Protein AF-A0A358KNR9-F1 (afdb_monomer_lite)

Sequence (73 aa):
MAFLDDPEARKGIAVFSEITGLMAFPVIAGALAGRWLDEKYSSEPWLIIIGTAVGILVASLSIANLVKKYTKK

Secondary structure (DSSP, 8-state):
-GGGSSHHHHHHHHHHHHHHHHHHHHHHHHHHHHHHHHHHHT--TTHHHHHHHHHHHHHHHHHHHHHHHHH--

Foldseek 3Di:
DVQCVDPVSVVVVVVVCVLVCLQCVQLVVLLVVQVVVCVVVVHDSPSSVVSNVVSRVSSVVVVVVVVCVVVVD

Structure (mmCIF, N/CA/C/O backbone):
data_AF-A0A358KNR9-F1
#
_entry.id   AF-A0A358KNR9-F1
#
loop_
_atom_site.group_PDB
_atom_site.id
_atom_site.type_symbol
_atom_site.label_atom_id
_atom_site.label_alt_id
_atom_site.label_comp_id
_atom_site.label_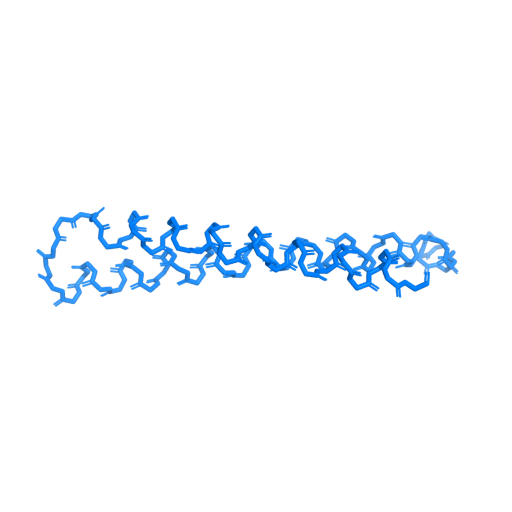asym_id
_atom_site.label_entity_id
_atom_site.label_seq_id
_atom_site.pdbx_PDB_ins_code
_atom_site.Cartn_x
_atom_site.Cartn_y
_atom_site.Cartn_z
_atom_site.occupancy
_atom_site.B_iso_or_equiv
_atom_site.auth_seq_id
_atom_site.auth_comp_id
_atom_site.auth_asym_id
_atom_site.auth_atom_id
_atom_site.pdbx_PDB_model_num
ATOM 1 N N . MET A 1 1 ? 14.455 21.712 -18.626 1.00 59.47 1 MET A N 1
ATOM 2 C CA . MET A 1 1 ? 13.700 20.517 -19.065 1.00 59.47 1 MET A CA 1
ATOM 3 C C . MET A 1 1 ? 14.553 19.469 -19.791 1.00 59.47 1 MET A C 1
ATOM 5 O O . MET A 1 1 ? 14.026 18.403 -20.049 1.00 59.47 1 MET A O 1
ATOM 9 N N . ALA A 1 2 ? 15.865 19.676 -19.993 1.00 65.00 2 ALA A N 1
ATOM 10 C CA . ALA A 1 2 ? 16.729 18.745 -20.737 1.00 65.00 2 ALA A CA 1
ATOM 11 C C . ALA A 1 2 ? 16.829 17.309 -20.164 1.00 65.00 2 ALA A C 1
ATOM 13 O O . ALA A 1 2 ? 17.086 16.374 -20.907 1.00 65.00 2 ALA A O 1
ATOM 14 N N . PHE A 1 3 ? 16.593 17.112 -18.860 1.00 66.00 3 PHE A N 1
ATOM 15 C CA . PHE A 1 3 ? 16.660 15.790 -18.212 1.00 66.00 3 PHE A CA 1
ATOM 16 C C . PHE A 1 3 ? 15.430 14.904 -18.481 1.00 66.00 3 PHE A C 1
ATOM 18 O O . PHE A 1 3 ? 15.503 13.692 -18.333 1.00 66.00 3 PHE A O 1
ATOM 25 N N . LEU A 1 4 ? 14.291 15.499 -18.861 1.00 68.38 4 LEU A N 1
ATOM 26 C CA . LEU A 1 4 ? 13.071 14.760 -19.209 1.00 68.38 4 LEU A CA 1
ATOM 27 C C . LEU A 1 4 ? 12.995 14.436 -20.704 1.00 68.38 4 LEU A C 1
ATOM 29 O O . LEU A 1 4 ? 12.057 13.761 -21.115 1.00 68.38 4 LEU A O 1
ATOM 33 N N . ASP A 1 5 ? 13.932 14.919 -21.520 1.00 76.25 5 ASP A N 1
ATOM 34 C CA . ASP A 1 5 ? 14.017 14.583 -22.946 1.00 76.25 5 ASP A CA 1
ATOM 35 C C . ASP A 1 5 ? 14.812 13.297 -23.195 1.00 76.25 5 ASP A C 1
ATOM 37 O O . ASP A 1 5 ? 14.637 12.658 -24.233 1.00 76.25 5 ASP A O 1
ATOM 41 N N . ASP A 1 6 ? 15.610 12.865 -22.215 1.00 84.81 6 ASP A N 1
ATOM 42 C CA . ASP A 1 6 ? 16.346 11.609 -22.274 1.00 84.81 6 ASP A CA 1
ATOM 43 C C . ASP A 1 6 ? 15.386 10.394 -22.160 1.00 84.81 6 ASP A C 1
ATOM 45 O O . ASP A 1 6 ? 14.609 10.284 -21.198 1.00 84.81 6 ASP A O 1
ATOM 49 N N . PRO A 1 7 ? 15.395 9.466 -23.138 1.00 84.94 7 PRO A N 1
ATOM 50 C CA . PRO A 1 7 ? 14.489 8.321 -23.156 1.00 84.94 7 PRO A CA 1
ATOM 51 C C . PRO A 1 7 ? 14.749 7.311 -22.028 1.00 84.94 7 PRO A C 1
ATOM 53 O O . PRO A 1 7 ? 13.822 6.591 -21.645 1.00 84.94 7 PRO A O 1
ATOM 56 N N . GLU A 1 8 ? 15.961 7.237 -21.481 1.00 86.75 8 GLU A N 1
ATOM 57 C CA . GLU A 1 8 ? 16.277 6.397 -20.323 1.00 86.75 8 GLU A CA 1
ATOM 58 C C . GLU A 1 8 ? 15.754 7.028 -19.034 1.00 86.75 8 GLU A C 1
ATOM 60 O O . GLU A 1 8 ? 15.110 6.344 -18.231 1.00 86.75 8 GLU A O 1
ATOM 65 N N . ALA A 1 9 ? 15.910 8.347 -18.884 1.00 87.50 9 ALA A N 1
ATOM 66 C CA . ALA A 1 9 ? 15.353 9.084 -17.751 1.00 87.50 9 ALA A CA 1
ATOM 67 C C . ALA A 1 9 ? 13.820 8.953 -17.683 1.00 87.50 9 ALA A C 1
ATOM 69 O O . ALA 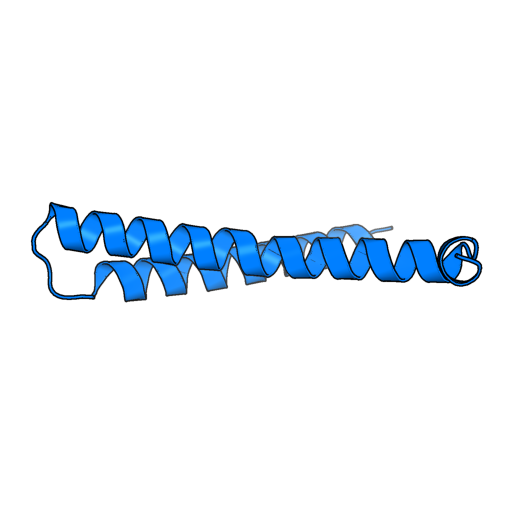A 1 9 ? 13.262 8.700 -16.611 1.00 87.50 9 ALA A O 1
ATOM 70 N N . ARG A 1 10 ? 13.124 9.026 -18.830 1.00 87.81 10 ARG A N 1
ATOM 71 C CA . ARG A 1 10 ? 11.666 8.800 -18.903 1.00 87.81 10 ARG A CA 1
ATOM 72 C C . ARG A 1 10 ? 11.261 7.408 -18.423 1.00 87.81 10 ARG A C 1
ATOM 74 O O . ARG A 1 10 ? 10.289 7.283 -17.679 1.00 87.81 10 ARG A O 1
ATOM 81 N N . LYS A 1 11 ? 11.995 6.366 -18.828 1.00 87.62 11 LYS A N 1
ATOM 82 C CA . LYS A 1 11 ? 11.726 4.984 -18.396 1.00 87.62 11 LYS A CA 1
ATOM 83 C C . LYS A 1 11 ? 11.951 4.816 -16.897 1.00 87.62 11 LYS A C 1
ATOM 85 O O . LYS A 1 11 ? 11.108 4.223 -16.231 1.00 87.62 11 LYS A O 1
ATOM 90 N N . GLY A 1 12 ? 13.040 5.376 -16.367 1.00 88.75 12 GLY A N 1
ATOM 91 C CA . GLY A 1 12 ? 13.335 5.341 -14.934 1.00 88.75 12 GLY A CA 1
ATOM 92 C C . GLY A 1 12 ? 12.225 5.984 -14.101 1.00 88.75 12 GLY A C 1
ATOM 93 O O . GLY A 1 12 ? 11.737 5.377 -13.149 1.00 88.75 12 GLY A O 1
ATOM 94 N N . ILE A 1 13 ? 11.756 7.167 -14.508 1.00 90.69 13 ILE A N 1
ATOM 95 C CA . ILE A 1 13 ? 10.654 7.871 -13.835 1.00 90.69 13 ILE A CA 1
ATOM 96 C C . ILE A 1 13 ? 9.344 7.084 -13.929 1.00 90.69 13 ILE A C 1
ATOM 98 O O . ILE A 1 13 ? 8.617 7.013 -12.941 1.00 90.69 13 ILE A O 1
ATOM 102 N N . ALA A 1 14 ? 9.041 6.486 -15.084 1.00 89.81 14 ALA A N 1
ATOM 103 C CA . ALA A 1 14 ? 7.824 5.698 -15.270 1.00 89.81 14 ALA A CA 1
ATOM 104 C C . ALA A 1 14 ? 7.789 4.459 -14.361 1.00 89.81 14 ALA A C 1
ATOM 106 O O . ALA A 1 14 ? 6.784 4.208 -13.704 1.00 89.81 14 ALA A O 1
ATOM 107 N N . VAL A 1 15 ? 8.895 3.714 -14.269 1.00 89.44 15 VAL A N 1
ATOM 108 C CA . VAL A 1 15 ? 8.985 2.543 -13.380 1.00 89.44 15 VAL A CA 1
ATOM 109 C C . VAL A 1 15 ? 8.931 2.971 -11.913 1.00 89.44 15 VAL A C 1
ATOM 111 O O . VAL A 1 15 ? 8.235 2.354 -11.108 1.00 89.44 15 VAL A O 1
ATOM 114 N N . PHE A 1 16 ? 9.630 4.050 -11.557 1.00 90.75 16 PHE A N 1
ATOM 115 C CA . PHE A 1 16 ? 9.630 4.569 -10.194 1.00 90.75 16 PHE A CA 1
ATOM 116 C C . PHE A 1 16 ? 8.235 5.022 -9.748 1.00 90.75 16 PHE A C 1
ATOM 118 O O . PHE A 1 16 ? 7.802 4.682 -8.645 1.00 90.75 16 PHE A O 1
ATOM 125 N N . SER A 1 17 ? 7.517 5.762 -10.595 1.00 92.94 17 SER A N 1
ATOM 126 C CA . SER A 1 17 ? 6.161 6.222 -10.292 1.00 92.94 17 SER A CA 1
ATOM 127 C C . SER A 1 17 ? 5.161 5.068 -10.243 1.00 92.94 17 SER A C 1
ATOM 129 O O . SER A 1 17 ? 4.305 5.060 -9.360 1.00 92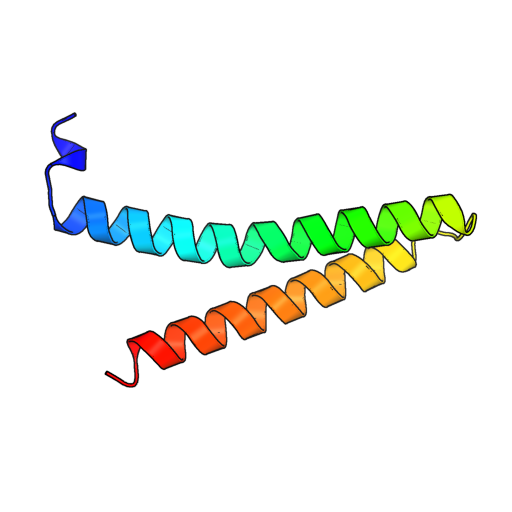.94 17 SER A O 1
ATOM 131 N N . GLU A 1 18 ? 5.308 4.063 -11.111 1.00 91.88 18 GLU A N 1
ATOM 132 C CA . GLU A 1 18 ? 4.493 2.846 -11.094 1.00 91.88 18 GLU A CA 1
ATOM 133 C C . GLU A 1 18 ? 4.672 2.082 -9.774 1.00 91.88 18 GLU A C 1
ATOM 135 O O . GLU A 1 18 ? 3.690 1.816 -9.081 1.00 91.88 18 GLU A O 1
ATOM 140 N N . ILE A 1 19 ? 5.912 1.799 -9.361 1.00 91.56 19 ILE A N 1
ATOM 141 C CA . ILE A 1 19 ? 6.191 1.090 -8.100 1.00 91.56 19 ILE A CA 1
ATOM 142 C C . ILE A 1 19 ? 5.711 1.907 -6.897 1.00 91.56 19 ILE A C 1
ATOM 144 O O . ILE A 1 19 ? 5.037 1.373 -6.016 1.00 91.56 19 ILE A O 1
ATOM 148 N N . THR A 1 20 ? 6.011 3.207 -6.873 1.00 93.81 20 THR A N 1
ATOM 149 C CA . THR A 1 20 ? 5.598 4.095 -5.777 1.00 93.81 20 THR A CA 1
ATOM 150 C C . THR A 1 20 ? 4.077 4.148 -5.664 1.00 93.81 20 THR A C 1
ATOM 152 O O . THR A 1 20 ? 3.539 4.043 -4.564 1.00 93.81 20 THR A O 1
ATOM 155 N N . GLY A 1 21 ? 3.372 4.244 -6.794 1.00 93.88 21 GLY A N 1
ATOM 156 C CA . GLY A 1 21 ? 1.914 4.217 -6.842 1.00 93.88 21 GLY A CA 1
ATOM 157 C C . GLY A 1 21 ? 1.338 2.892 -6.342 1.00 93.88 21 GLY A C 1
ATOM 158 O O . GLY A 1 21 ? 0.424 2.899 -5.519 1.00 93.88 21 GLY A O 1
ATOM 159 N N . LEU A 1 22 ? 1.913 1.761 -6.764 1.00 93.38 22 LEU A N 1
ATOM 160 C CA . LEU A 1 22 ? 1.497 0.423 -6.327 1.00 93.38 22 LEU A CA 1
ATOM 161 C C . LEU A 1 22 ? 1.736 0.164 -4.836 1.00 93.38 22 LEU A C 1
ATOM 163 O O . LEU A 1 22 ? 1.075 -0.700 -4.268 1.00 93.38 22 LEU A O 1
ATOM 167 N N . MET A 1 23 ? 2.650 0.894 -4.194 1.00 93.56 23 MET A N 1
ATOM 168 C CA . MET A 1 23 ? 2.853 0.827 -2.745 1.00 93.56 23 MET A CA 1
ATOM 169 C C . MET A 1 23 ? 1.949 1.795 -1.993 1.00 93.56 23 MET A C 1
ATOM 171 O O . MET A 1 23 ? 1.208 1.390 -1.098 1.00 93.56 23 MET A O 1
ATOM 175 N N . ALA A 1 24 ? 2.001 3.075 -2.357 1.00 96.19 24 ALA A N 1
ATOM 176 C CA . ALA A 1 24 ? 1.319 4.130 -1.624 1.00 96.19 24 ALA A CA 1
ATOM 177 C C . ALA A 1 24 ? -0.200 3.954 -1.676 1.00 96.19 24 ALA A C 1
ATOM 179 O O . ALA A 1 24 ? -0.864 4.062 -0.647 1.00 96.19 24 ALA A O 1
ATOM 180 N N . PHE A 1 25 ? -0.751 3.634 -2.850 1.00 96.56 25 PHE A N 1
ATOM 181 C CA . PHE A 1 25 ? -2.195 3.549 -3.035 1.00 96.56 25 PHE A CA 1
ATOM 182 C C . PHE A 1 25 ? -2.868 2.502 -2.128 1.00 96.56 25 PHE A C 1
ATOM 184 O O . PHE A 1 25 ? -3.723 2.897 -1.336 1.00 96.56 25 PHE A O 1
ATOM 191 N N . PRO A 1 26 ? -2.511 1.202 -2.161 1.00 95.50 26 PRO A N 1
ATOM 192 C CA . PRO A 1 26 ? -3.189 0.199 -1.339 1.00 95.50 26 PRO A CA 1
ATOM 193 C C . PR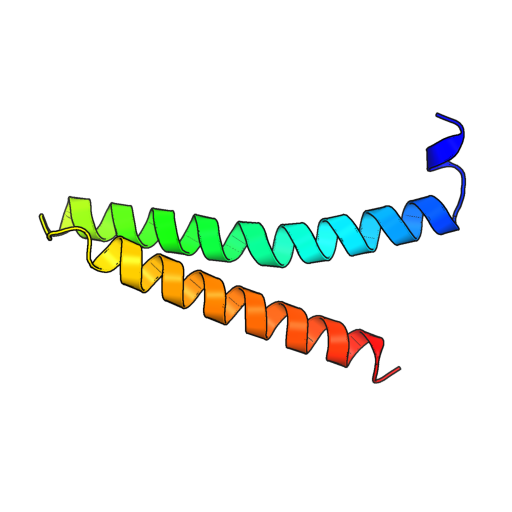O A 1 26 ? -2.925 0.360 0.162 1.00 95.50 26 PRO A C 1
ATOM 195 O O . PRO A 1 26 ? -3.814 0.064 0.956 1.00 95.50 26 PRO A O 1
ATOM 198 N N . VAL A 1 27 ? -1.749 0.852 0.570 1.00 97.00 27 VAL A N 1
ATOM 199 C CA . VAL A 1 27 ? -1.444 1.085 1.991 1.00 97.00 27 VAL A CA 1
ATOM 200 C C . VAL A 1 27 ? -2.279 2.241 2.539 1.00 97.00 27 VAL A C 1
ATOM 202 O O . VAL A 1 27 ? -2.938 2.082 3.564 1.00 97.00 27 VAL A O 1
ATOM 205 N N . ILE A 1 28 ? -2.313 3.379 1.836 1.00 97.75 28 ILE A N 1
ATOM 206 C CA . ILE A 1 28 ? -3.117 4.540 2.240 1.00 97.75 28 ILE A CA 1
ATOM 207 C C . ILE A 1 28 ? -4.606 4.193 2.185 1.00 97.75 28 ILE A C 1
ATOM 209 O O . ILE A 1 28 ? -5.333 4.487 3.130 1.00 97.75 28 ILE A O 1
ATOM 213 N N . ALA A 1 29 ? -5.063 3.528 1.121 1.00 97.50 29 ALA A N 1
ATOM 214 C CA . ALA A 1 29 ? -6.455 3.105 0.998 1.00 97.50 29 ALA A CA 1
ATOM 215 C C . ALA A 1 29 ? -6.858 2.145 2.127 1.00 97.50 29 ALA A C 1
ATOM 217 O O . ALA A 1 29 ? -7.912 2.330 2.731 1.00 97.50 29 ALA A O 1
ATOM 218 N N . GLY A 1 30 ? -6.011 1.165 2.456 1.00 97.12 30 GLY A N 1
ATOM 219 C CA . GLY A 1 30 ? -6.242 0.226 3.553 1.00 97.12 30 GLY A CA 1
ATOM 220 C C . GLY A 1 30 ? -6.285 0.909 4.920 1.00 97.12 30 GLY A C 1
ATOM 221 O O . GLY A 1 30 ? -7.190 0.642 5.709 1.00 97.12 30 GLY A O 1
ATOM 222 N N . ALA A 1 31 ? -5.363 1.838 5.181 1.00 96.88 31 ALA A N 1
ATOM 223 C CA . ALA A 1 31 ? -5.339 2.614 6.417 1.00 96.88 31 ALA A CA 1
ATOM 224 C C . ALA A 1 31 ? -6.576 3.517 6.556 1.00 96.88 31 ALA A C 1
ATOM 226 O O . ALA A 1 31 ? -7.218 3.531 7.604 1.00 96.88 31 ALA A O 1
ATOM 227 N N . LEU A 1 32 ? -6.955 4.242 5.498 1.00 97.25 32 LEU A N 1
ATOM 228 C CA . LEU A 1 32 ? -8.141 5.104 5.509 1.00 97.25 32 LEU A CA 1
ATOM 229 C C . LEU A 1 32 ? -9.431 4.295 5.662 1.00 97.25 32 LEU A C 1
ATOM 231 O O . LEU A 1 32 ? -10.298 4.679 6.444 1.00 97.25 32 LEU A O 1
ATOM 235 N N . ALA A 1 33 ? -9.545 3.164 4.963 1.00 96.31 33 ALA A N 1
ATOM 236 C CA . ALA A 1 33 ? -10.685 2.265 5.099 1.00 96.31 33 ALA A CA 1
ATOM 237 C C . ALA A 1 33 ? -10.774 1.689 6.518 1.00 96.31 33 ALA A C 1
ATOM 239 O O . ALA A 1 33 ? -11.847 1.697 7.114 1.00 96.31 33 ALA A O 1
ATOM 240 N N . GLY A 1 34 ? -9.650 1.244 7.083 1.00 94.19 34 GLY A N 1
ATOM 241 C CA . GLY A 1 34 ? -9.591 0.733 8.448 1.00 94.19 34 GLY A CA 1
ATOM 242 C C . GLY A 1 34 ? -9.958 1.793 9.484 1.00 94.19 34 GLY A C 1
ATOM 243 O O . GLY A 1 34 ? -10.796 1.537 10.341 1.00 94.19 34 GLY A O 1
ATOM 244 N N . ARG A 1 35 ? -9.437 3.018 9.337 1.00 94.81 35 ARG A N 1
ATOM 245 C CA . ARG A 1 35 ? -9.808 4.156 10.187 1.00 94.81 35 ARG A CA 1
ATOM 246 C C . ARG A 1 35 ? -11.300 4.472 10.105 1.00 94.81 35 ARG A C 1
ATOM 248 O O . ARG A 1 35 ? -11.935 4.686 11.130 1.00 94.81 35 ARG A O 1
ATOM 255 N N . TRP A 1 36 ? -11.858 4.501 8.897 1.00 95.50 36 TRP A N 1
ATOM 256 C CA . TRP A 1 36 ? -13.284 4.756 8.704 1.00 95.50 36 TRP A CA 1
ATOM 257 C C . TRP A 1 36 ? -14.150 3.681 9.371 1.00 95.50 36 TRP A C 1
ATOM 259 O O . TRP A 1 36 ? -15.196 3.990 9.939 1.00 95.50 36 TRP A O 1
ATOM 269 N N . LEU A 1 37 ? -13.707 2.421 9.343 1.00 93.69 37 LEU A N 1
ATOM 270 C CA . LEU A 1 37 ? -14.386 1.333 10.042 1.00 93.69 37 LEU A CA 1
ATOM 271 C C . LEU A 1 37 ? -14.252 1.465 11.565 1.00 93.69 37 LEU A C 1
ATOM 273 O O . LEU A 1 37 ? -15.254 1.292 12.254 1.00 93.69 37 LEU A O 1
ATOM 277 N N . ASP A 1 38 ? -13.069 1.807 12.086 1.00 92.88 38 ASP A N 1
ATOM 278 C CA . ASP A 1 38 ? -12.868 2.039 13.525 1.00 92.88 38 A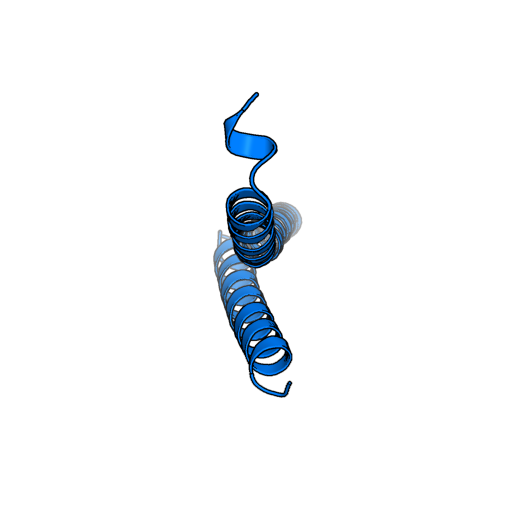SP A CA 1
ATOM 279 C C . ASP A 1 38 ? -13.794 3.158 14.034 1.00 92.88 38 ASP A C 1
ATOM 281 O O . ASP A 1 38 ? -14.502 2.972 15.024 1.00 92.88 38 ASP A O 1
ATOM 285 N N . GLU A 1 39 ? -13.881 4.282 13.307 1.00 93.00 39 GLU A N 1
ATOM 286 C CA . GLU A 1 39 ? -14.790 5.396 13.623 1.00 93.00 39 GLU A CA 1
ATOM 287 C C . GLU A 1 39 ? -16.266 4.965 13.557 1.00 93.00 39 GLU A C 1
ATOM 289 O O . GLU A 1 39 ? -17.061 5.327 14.426 1.00 93.00 39 GLU A O 1
ATOM 294 N N . LYS A 1 40 ? -16.639 4.147 12.562 1.00 93.31 40 LYS A N 1
ATOM 295 C CA . LYS A 1 40 ? -18.018 3.670 12.377 1.00 93.31 40 LYS A CA 1
ATOM 296 C C . LYS A 1 40 ? -18.471 2.687 13.458 1.00 93.31 40 LYS A C 1
ATOM 298 O O . LYS A 1 40 ? -19.643 2.703 13.826 1.00 93.31 40 LYS A O 1
ATOM 303 N N . TYR A 1 41 ? -17.578 1.825 13.936 1.00 92.06 41 TYR A N 1
ATOM 304 C CA . TYR A 1 41 ? -17.894 0.805 14.940 1.00 92.06 41 TYR A CA 1
ATOM 305 C C . TYR A 1 41 ? -17.510 1.218 16.366 1.00 92.06 41 TYR A C 1
ATOM 307 O O . TYR A 1 41 ? -17.615 0.389 17.269 1.00 92.06 41 TYR A O 1
ATOM 315 N N . SER A 1 42 ? -17.045 2.461 16.572 1.00 88.00 42 SER A N 1
ATOM 316 C CA . SER A 1 42 ? -16.436 2.921 17.834 1.00 88.00 42 SER A CA 1
ATOM 317 C C . SER A 1 42 ? -15.444 1.898 18.399 1.00 88.00 42 SER A C 1
ATOM 319 O O . SER A 1 42 ? -15.379 1.666 19.605 1.00 88.00 42 SER A O 1
ATOM 321 N N . SER A 1 43 ? -14.715 1.238 17.500 1.00 82.12 43 SER A N 1
ATOM 322 C CA . SER A 1 43 ? -13.730 0.231 17.861 1.00 82.12 43 SER A CA 1
ATOM 323 C C . SER A 1 43 ? -12.428 0.927 18.235 1.00 82.12 43 SER A C 1
ATOM 325 O O . SER A 1 43 ? -12.079 1.978 17.697 1.00 82.12 43 SER A O 1
ATOM 327 N N . GLU A 1 44 ? -11.700 0.338 19.177 1.00 82.75 44 GLU A N 1
ATOM 328 C CA . GLU A 1 44 ? -10.281 0.644 19.369 1.00 82.75 44 GLU A CA 1
ATOM 329 C C . GLU A 1 44 ? -9.525 0.485 18.035 1.00 82.75 44 GLU A C 1
ATOM 331 O O . GLU A 1 44 ? -10.016 -0.261 17.189 1.00 82.75 44 GLU A O 1
ATOM 336 N N . PRO A 1 45 ? -8.359 1.138 17.832 1.00 87.94 45 PRO A N 1
ATOM 337 C CA . PRO A 1 45 ? -7.702 1.294 16.526 1.00 87.94 45 PRO A CA 1
ATOM 338 C C . PRO A 1 45 ? -7.086 -0.013 15.982 1.00 87.94 45 PRO A C 1
ATOM 340 O O . PRO A 1 45 ? -5.894 -0.091 15.690 1.00 87.94 45 PRO A O 1
ATOM 343 N N . TRP A 1 46 ? -7.893 -1.058 15.848 1.00 93.06 46 TRP A N 1
ATOM 344 C CA . TRP A 1 46 ? -7.533 -2.383 15.370 1.00 93.06 46 TRP A CA 1
ATOM 345 C C . TRP A 1 46 ? -7.838 -2.519 13.882 1.00 93.06 46 TRP A C 1
ATOM 347 O O . TRP A 1 46 ? -7.054 -3.141 13.161 1.00 93.06 46 TRP A O 1
ATOM 357 N N . LEU A 1 47 ? -8.928 -1.923 13.382 1.00 92.75 47 LEU A N 1
ATOM 358 C CA . LEU A 1 47 ? -9.298 -2.043 11.970 1.00 92.75 47 LEU A CA 1
ATOM 359 C C . LEU A 1 47 ? -8.355 -1.228 11.087 1.00 92.75 47 LEU A C 1
ATOM 361 O O . LEU A 1 47 ? -8.041 -1.675 9.987 1.00 92.75 47 LEU A O 1
ATOM 365 N N . ILE A 1 48 ? -7.815 -0.104 11.565 1.00 94.75 48 ILE A N 1
ATOM 366 C CA . ILE A 1 48 ? -6.725 0.620 10.899 1.00 94.75 48 ILE A CA 1
ATOM 367 C C . ILE A 1 48 ? -5.452 -0.224 10.804 1.00 94.75 48 ILE A C 1
ATOM 369 O O . ILE A 1 48 ? -4.823 -0.243 9.745 1.00 94.75 48 ILE A O 1
ATOM 373 N N . ILE A 1 49 ? -5.088 -0.968 11.855 1.00 95.94 49 ILE A N 1
ATOM 374 C CA . ILE A 1 49 ? -3.905 -1.844 11.852 1.00 95.94 49 ILE A CA 1
ATOM 375 C C . ILE A 1 49 ? -4.108 -2.975 10.842 1.00 95.94 49 ILE A C 1
ATOM 377 O O . ILE A 1 49 ? -3.256 -3.192 9.980 1.00 95.94 49 ILE A O 1
ATOM 381 N N . ILE A 1 50 ? -5.258 -3.653 10.902 1.00 96.31 50 ILE A N 1
ATOM 382 C CA . ILE A 1 50 ? -5.604 -4.742 9.981 1.00 96.31 50 ILE A CA 1
ATOM 383 C C . ILE A 1 50 ? -5.685 -4.220 8.543 1.00 96.31 50 ILE A C 1
ATOM 385 O O . ILE A 1 50 ? -5.091 -4.808 7.642 1.00 96.31 50 ILE A O 1
ATOM 389 N N . GLY A 1 51 ? -6.363 -3.096 8.318 1.00 95.88 51 GLY A N 1
ATOM 390 C CA . GLY A 1 51 ? -6.499 -2.469 7.005 1.00 95.88 51 GLY A CA 1
ATOM 391 C C . GLY A 1 51 ? -5.151 -2.065 6.411 1.00 95.88 51 GLY A C 1
ATOM 392 O O . GLY A 1 51 ? -4.883 -2.333 5.240 1.00 95.88 51 GLY A O 1
ATOM 393 N N . THR A 1 52 ? -4.257 -1.505 7.227 1.00 96.75 52 THR A N 1
ATOM 394 C CA . THR A 1 52 ? -2.886 -1.174 6.813 1.00 96.75 52 THR A CA 1
ATOM 395 C C . THR A 1 52 ? -2.090 -2.436 6.480 1.00 96.75 52 THR A C 1
ATOM 397 O O . THR A 1 52 ? -1.437 -2.487 5.438 1.00 96.75 52 THR A O 1
ATOM 400 N N . ALA A 1 53 ? -2.177 -3.482 7.309 1.00 97.31 53 ALA A N 1
ATOM 401 C CA . ALA A 1 53 ? -1.508 -4.758 7.061 1.00 97.31 53 ALA A CA 1
ATOM 402 C C . ALA A 1 53 ? -1.983 -5.406 5.749 1.00 97.31 53 ALA A C 1
ATOM 404 O O . ALA A 1 53 ? -1.165 -5.842 4.939 1.00 97.31 53 ALA A O 1
ATOM 405 N N . VAL A 1 54 ? -3.294 -5.393 5.487 1.00 97.38 54 VAL A N 1
ATOM 406 C CA . VAL A 1 54 ? -3.870 -5.835 4.209 1.00 97.38 54 VAL A CA 1
ATOM 407 C C . VAL A 1 54 ? -3.340 -4.985 3.052 1.00 97.38 54 VAL A C 1
ATOM 409 O O . VAL A 1 54 ? -2.929 -5.539 2.034 1.00 97.38 54 VAL A O 1
ATOM 412 N N . GLY A 1 55 ? -3.272 -3.661 3.211 1.00 97.19 55 GLY A N 1
ATOM 413 C CA . GLY A 1 55 ? -2.698 -2.758 2.212 1.00 97.19 55 GLY A CA 1
ATOM 414 C C . GLY A 1 55 ? -1.244 -3.094 1.861 1.00 97.19 55 GLY A C 1
ATOM 415 O O . GLY A 1 55 ? -0.887 -3.135 0.683 1.00 97.19 55 GLY A O 1
ATOM 416 N N . ILE A 1 56 ? -0.420 -3.426 2.860 1.00 96.81 56 ILE A N 1
ATOM 417 C CA . ILE A 1 56 ? 0.975 -3.859 2.671 1.00 96.81 56 ILE A CA 1
ATOM 418 C C . ILE A 1 56 ? 1.048 -5.195 1.917 1.00 96.81 56 ILE A C 1
ATOM 420 O O . ILE A 1 56 ? 1.876 -5.354 1.013 1.00 96.81 56 ILE A O 1
ATOM 424 N N . LEU A 1 57 ? 0.181 -6.156 2.245 1.00 97.62 57 LEU A N 1
ATOM 425 C CA . LEU A 1 57 ? 0.122 -7.437 1.536 1.00 97.62 57 LEU A CA 1
ATOM 426 C C . LEU A 1 57 ? -0.274 -7.242 0.068 1.00 97.62 57 LEU A C 1
ATOM 428 O O . LEU A 1 57 ? 0.376 -7.788 -0.824 1.00 97.62 57 LEU A O 1
ATOM 432 N N . VAL A 1 58 ? -1.287 -6.415 -0.201 1.00 96.94 58 VAL A N 1
ATOM 433 C CA . VAL A 1 58 ? -1.724 -6.092 -1.568 1.00 96.94 58 VAL A CA 1
ATOM 434 C C . VAL A 1 58 ? -0.619 -5.382 -2.351 1.00 96.94 58 VAL A C 1
ATOM 436 O O . VAL A 1 58 ? -0.363 -5.755 -3.499 1.00 96.94 58 VAL A O 1
ATOM 439 N N . ALA A 1 59 ? 0.079 -4.416 -1.744 1.00 95.88 59 ALA A N 1
ATOM 440 C CA . ALA A 1 59 ? 1.244 -3.770 -2.352 1.00 95.88 59 ALA A CA 1
ATOM 441 C C . ALA A 1 59 ? 2.317 -4.801 -2.736 1.00 95.88 59 ALA A C 1
ATOM 443 O O . ALA A 1 59 ? 2.785 -4.832 -3.875 1.00 95.88 59 ALA A O 1
ATOM 444 N N . SER A 1 60 ? 2.653 -5.700 -1.807 1.00 95.38 60 SER A N 1
ATOM 445 C CA . SER A 1 60 ? 3.676 -6.731 -2.008 1.00 95.38 60 SER A CA 1
ATOM 446 C C . SER A 1 60 ? 3.319 -7.675 -3.160 1.00 95.38 60 SER A C 1
ATOM 448 O O . SER A 1 60 ? 4.149 -7.950 -4.028 1.00 95.38 60 SER A O 1
ATOM 450 N N . LEU A 1 61 ? 2.062 -8.129 -3.219 1.00 95.56 61 LEU A N 1
ATOM 451 C CA . LEU A 1 61 ? 1.565 -8.972 -4.309 1.00 95.56 61 LEU A CA 1
ATOM 452 C C . LEU A 1 61 ? 1.547 -8.229 -5.650 1.00 95.56 61 LEU A C 1
ATOM 454 O O . LEU A 1 61 ? 1.877 -8.814 -6.683 1.00 95.56 61 LEU A O 1
ATOM 458 N N . SER A 1 62 ? 1.199 -6.942 -5.642 1.00 93.25 62 SER A N 1
ATOM 459 C CA . SER A 1 62 ? 1.174 -6.110 -6.847 1.00 93.25 62 SER A CA 1
ATOM 460 C C . SER A 1 62 ? 2.570 -5.954 -7.442 1.00 93.25 62 SER A C 1
ATOM 462 O O . SER A 1 62 ? 2.747 -6.161 -8.641 1.00 93.25 62 SER A O 1
ATOM 464 N N . ILE A 1 63 ? 3.579 -5.698 -6.604 1.00 92.81 63 ILE A N 1
ATOM 465 C CA . ILE A 1 63 ? 4.983 -5.652 -7.032 1.00 92.81 63 ILE A CA 1
ATOM 466 C C . ILE A 1 63 ? 5.438 -7.022 -7.533 1.00 92.81 63 ILE A C 1
ATOM 468 O O . ILE A 1 63 ? 6.044 -7.106 -8.597 1.00 92.81 63 ILE A O 1
ATOM 472 N N . ALA A 1 64 ? 5.119 -8.110 -6.826 1.00 92.50 64 ALA A N 1
ATOM 473 C CA . ALA A 1 64 ? 5.491 -9.455 -7.267 1.00 92.50 64 ALA A CA 1
ATOM 474 C C . ALA A 1 64 ? 4.913 -9.783 -8.655 1.00 92.50 64 ALA A C 1
ATOM 476 O O . ALA A 1 64 ? 5.594 -10.373 -9.496 1.00 92.50 64 ALA A O 1
ATOM 477 N N . ASN A 1 65 ? 3.673 -9.372 -8.924 1.00 91.06 65 ASN A N 1
ATOM 478 C CA . ASN A 1 65 ? 3.041 -9.526 -10.232 1.00 91.06 65 ASN A CA 1
ATOM 479 C C . ASN A 1 65 ? 3.658 -8.601 -11.290 1.00 91.06 65 ASN A C 1
ATOM 481 O O . ASN A 1 65 ? 3.841 -9.031 -12.431 1.00 91.06 65 ASN A O 1
ATOM 485 N N . LEU A 1 66 ? 4.023 -7.372 -10.916 1.00 89.88 66 LEU A N 1
ATOM 486 C CA . LEU A 1 66 ? 4.719 -6.434 -11.793 1.00 89.88 66 LEU A CA 1
ATOM 487 C C . LEU A 1 66 ? 6.070 -7.008 -12.233 1.00 89.88 66 LEU A C 1
ATOM 489 O O . LEU A 1 66 ? 6.332 -7.116 -13.428 1.00 89.88 66 LEU A O 1
ATOM 493 N N . VAL A 1 67 ? 6.886 -7.470 -11.284 1.00 88.88 67 VAL A N 1
ATOM 494 C CA . VAL A 1 67 ? 8.184 -8.098 -11.563 1.00 88.88 67 VAL A CA 1
ATOM 495 C C . VAL A 1 67 ? 8.001 -9.321 -12.456 1.00 88.88 67 VAL A C 1
ATOM 497 O O . VAL A 1 67 ? 8.661 -9.415 -13.485 1.00 88.88 67 VAL A O 1
ATOM 500 N N . LYS A 1 68 ? 7.042 -10.210 -12.158 1.00 90.12 68 LYS A N 1
ATOM 501 C CA . LYS A 1 68 ? 6.733 -11.354 -13.036 1.00 90.12 68 LYS A CA 1
ATOM 502 C C . LYS A 1 68 ? 6.391 -10.916 -14.460 1.00 90.12 68 LYS A C 1
ATOM 504 O O . LYS A 1 68 ? 6.818 -11.574 -15.401 1.00 90.12 68 LYS A O 1
ATOM 509 N N . LYS A 1 69 ? 5.646 -9.824 -14.640 1.00 84.31 69 LYS A N 1
ATOM 510 C CA . LYS A 1 69 ? 5.304 -9.286 -15.966 1.00 84.31 69 LYS A CA 1
ATOM 511 C C . LYS A 1 69 ? 6.532 -8.755 -16.714 1.00 84.31 69 LYS A C 1
ATOM 513 O O . LYS A 1 69 ? 6.605 -8.932 -17.926 1.00 84.31 69 LYS A O 1
ATOM 518 N N . TYR A 1 70 ? 7.485 -8.142 -16.012 1.00 81.12 70 TYR A N 1
ATOM 519 C CA . TYR A 1 70 ? 8.744 -7.677 -16.605 1.00 81.12 70 TYR A CA 1
ATOM 520 C C . TYR A 1 70 ? 9.744 -8.818 -16.864 1.00 81.12 70 TYR A C 1
ATOM 522 O O . TYR A 1 70 ? 10.477 -8.751 -17.844 1.00 81.12 70 TYR A O 1
ATOM 530 N N . THR A 1 71 ? 9.764 -9.867 -16.034 1.00 80.81 71 THR A N 1
ATOM 531 C CA . THR A 1 71 ? 10.680 -11.018 -16.165 1.00 80.81 71 THR A CA 1
ATOM 532 C C . THR A 1 71 ? 10.185 -12.082 -17.143 1.00 80.81 71 THR A C 1
ATOM 534 O O . THR A 1 71 ? 10.994 -12.761 -17.760 1.00 80.81 71 THR A O 1
ATOM 537 N N . LYS A 1 72 ? 8.869 -12.266 -17.306 1.00 63.75 72 LYS A N 1
ATOM 538 C CA . LYS A 1 72 ? 8.300 -13.282 -18.213 1.00 63.75 72 LYS A CA 1
ATOM 539 C C . LYS A 1 72 ? 8.267 -12.821 -19.682 1.00 63.75 72 LYS A C 1
ATOM 541 O O . LYS A 1 72 ? 7.424 -13.295 -20.442 1.00 63.75 72 LYS A O 1
ATOM 546 N N . LYS A 1 73 ? 9.129 -11.874 -20.053 1.00 47.66 73 LYS A N 1
ATOM 547 C CA . LYS A 1 73 ? 9.228 -11.303 -21.394 1.00 47.66 73 LYS A CA 1
ATOM 548 C C . LYS A 1 73 ? 10.500 -11.772 -22.080 1.00 47.66 73 LY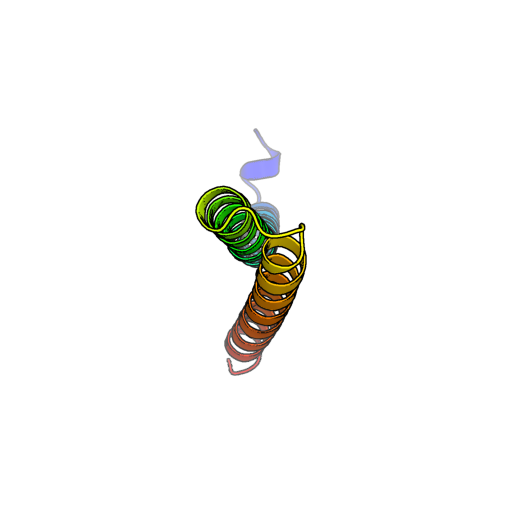S A C 1
ATOM 550 O O . LYS A 1 73 ? 11.541 -11.806 -21.393 1.00 47.66 73 LYS A O 1
#

pLDDT: mean 89.66, std 9.75, range [47.66, 97.75]

Radius of gyration: 16.93 Å; chains: 1; bounding box: 35×34×42 Å